Protein AF-A0ABC9SPV3-F1 (afdb_monomer_lite)

Organism: NCBI:txid718222

Sequence (141 aa):
MIPCVLIDSTALRSSLYDSQAKWGKSTRYGWYKGYKAHVCSTPEGVVLSYSFTTANVHDSKMAPVLLRDIQDRNVLFSVVDAAYDSQHIYEIARVSNIFAVNPINPRNGEQIKGTHRRVLSHFIQTLFGKQLMKERGKIEQ

Secondary structure (DSSP, 8-state):
---EEEEEEEEEE--TT-SS-EEEEETTTEEEEEEEEEEEE-TT--EEEEEEEETTS-HHHHHHHHHHHTTTS---EEEE-GGG--HHHHHHHHHTT-EEE-PPPGGG-S---SHHHHHHHHHTTSHHHHHHHHHGGGT--

Structure (mmCIF, N/CA/C/O backbone):
data_AF-A0ABC9SPV3-F1
#
_entry.id   AF-A0ABC9SPV3-F1
#
loop_
_atom_site.group_PDB
_atom_site.id
_atom_site.type_symbol
_atom_site.label_atom_id
_atom_site.label_alt_id
_atom_site.label_comp_id
_atom_site.label_asym_id
_atom_site.label_entity_id
_atom_site.label_seq_id
_atom_site.pdbx_PDB_ins_code
_atom_site.Cartn_x
_atom_site.Cartn_y
_atom_site.Cartn_z
_atom_site.occupancy
_atom_site.B_iso_or_equiv
_atom_site.auth_seq_id
_atom_site.auth_comp_id
_atom_site.auth_asym_id
_atom_site.auth_atom_id
_atom_site.pdbx_PDB_model_num
ATOM 1 N N . MET A 1 1 ? -7.176 -8.638 17.548 1.00 68.31 1 MET A N 1
ATOM 2 C CA . MET A 1 1 ? -6.367 -8.212 16.388 1.00 68.31 1 MET A CA 1
ATOM 3 C C . MET A 1 1 ? -7.180 -7.173 15.638 1.00 68.31 1 MET A C 1
ATOM 5 O O . MET A 1 1 ? -8.375 -7.393 15.472 1.00 68.31 1 MET A O 1
ATOM 9 N N . ILE A 1 2 ? -6.607 -6.017 15.303 1.00 78.56 2 ILE A N 1
ATOM 10 C CA . ILE A 1 2 ? -7.343 -4.998 14.541 1.00 78.56 2 ILE A CA 1
ATOM 11 C C . ILE A 1 2 ? -7.381 -5.482 13.083 1.00 78.56 2 ILE A C 1
ATOM 13 O O . ILE A 1 2 ? -6.307 -5.773 12.559 1.00 78.56 2 ILE A O 1
ATOM 17 N N . PRO A 1 3 ? -8.556 -5.605 12.434 1.00 90.62 3 PRO A N 1
ATOM 18 C CA . PRO A 1 3 ? -8.672 -6.088 11.055 1.00 90.62 3 PRO A CA 1
ATOM 19 C C . PRO A 1 3 ? -8.161 -5.021 10.084 1.00 90.62 3 PRO A C 1
ATOM 21 O O . PRO A 1 3 ? -8.924 -4.272 9.470 1.00 90.62 3 PRO A O 1
ATOM 24 N N . CYS A 1 4 ? -6.842 -4.903 10.009 1.00 94.75 4 CYS A N 1
ATOM 25 C CA . CYS A 1 4 ? -6.149 -3.922 9.203 1.00 94.75 4 CYS A CA 1
ATOM 26 C C . CYS A 1 4 ? -5.095 -4.580 8.325 1.00 94.75 4 CYS A C 1
ATOM 28 O O . CYS A 1 4 ? -4.591 -5.662 8.623 1.00 94.75 4 CYS A O 1
ATOM 30 N N . VAL A 1 5 ? -4.775 -3.892 7.240 1.00 95.94 5 VAL A N 1
ATOM 31 C CA . VAL A 1 5 ? -3.679 -4.237 6.347 1.00 95.94 5 VAL A CA 1
ATOM 32 C C . VAL A 1 5 ? -2.705 -3.084 6.259 1.00 95.94 5 VAL A C 1
ATOM 34 O O . VAL A 1 5 ? -3.072 -1.923 6.432 1.00 95.94 5 VAL A O 1
ATOM 37 N N . LEU A 1 6 ? -1.467 -3.422 5.955 1.00 95.19 6 LEU A N 1
ATOM 38 C CA . LEU A 1 6 ? -0.364 -2.516 5.735 1.00 95.19 6 LEU A CA 1
ATOM 39 C C . LEU A 1 6 ? 0.047 -2.655 4.267 1.00 95.19 6 LEU A C 1
ATOM 41 O O . LEU A 1 6 ? 0.162 -3.776 3.769 1.00 95.19 6 LEU A O 1
ATOM 45 N N . ILE A 1 7 ? 0.217 -1.532 3.568 1.00 94.50 7 ILE A N 1
ATOM 46 C CA . ILE A 1 7 ? 0.645 -1.524 2.163 1.00 94.50 7 ILE A CA 1
ATOM 47 C C . ILE A 1 7 ? 1.956 -0.768 2.053 1.00 94.50 7 ILE A C 1
ATOM 49 O O . ILE A 1 7 ? 2.036 0.399 2.443 1.00 94.50 7 ILE A O 1
ATOM 53 N N . ASP A 1 8 ? 2.956 -1.430 1.486 1.00 92.88 8 ASP A N 1
ATOM 54 C CA . ASP A 1 8 ? 4.243 -0.820 1.185 1.00 92.88 8 ASP A CA 1
ATOM 55 C C . ASP A 1 8 ? 4.865 -1.433 -0.074 1.00 92.88 8 ASP A C 1
ATOM 57 O O . ASP A 1 8 ? 4.420 -2.473 -0.573 1.00 92.88 8 ASP A O 1
ATOM 61 N N . SER A 1 9 ? 5.894 -0.780 -0.610 1.00 92.88 9 SER A N 1
ATOM 62 C CA . SER A 1 9 ? 6.681 -1.303 -1.717 1.00 92.88 9 SER A CA 1
ATOM 63 C C . SER A 1 9 ? 8.156 -1.421 -1.354 1.00 92.88 9 SER A C 1
ATOM 65 O O . SER A 1 9 ? 8.734 -0.579 -0.671 1.00 92.88 9 SER A O 1
ATOM 67 N N . THR A 1 10 ? 8.805 -2.466 -1.863 1.00 92.56 10 THR A N 1
ATOM 68 C CA . THR A 1 10 ? 10.251 -2.642 -1.719 1.00 92.56 10 THR A CA 1
ATOM 69 C C . THR A 1 10 ? 10.946 -2.619 -3.071 1.00 92.56 10 THR A C 1
ATOM 71 O O . THR A 1 10 ? 10.499 -3.229 -4.048 1.00 92.56 10 THR A O 1
ATOM 74 N N . ALA A 1 11 ? 12.052 -1.879 -3.135 1.00 95.62 11 ALA A N 1
ATOM 75 C CA . ALA A 1 11 ? 12.870 -1.746 -4.329 1.00 95.62 11 ALA A CA 1
ATOM 76 C C . ALA A 1 11 ? 13.764 -2.976 -4.517 1.00 95.62 11 ALA A C 1
ATOM 78 O O . ALA A 1 11 ? 14.570 -3.314 -3.650 1.00 95.62 11 ALA A O 1
ATOM 79 N N . LEU A 1 12 ? 13.689 -3.581 -5.698 1.00 95.75 12 LEU A N 1
ATOM 80 C CA . LEU A 1 12 ? 14.462 -4.756 -6.081 1.00 95.75 12 LEU A CA 1
ATOM 81 C C . LEU A 1 12 ? 15.411 -4.362 -7.213 1.00 95.75 12 LEU A C 1
ATOM 83 O O . LEU A 1 12 ? 14.992 -4.142 -8.352 1.00 95.75 12 LEU A O 1
ATOM 87 N N . ARG A 1 13 ? 16.700 -4.206 -6.890 1.00 95.88 13 ARG A N 1
ATOM 88 C CA . ARG A 1 13 ? 17.725 -3.855 -7.883 1.00 95.88 13 ARG A CA 1
ATOM 89 C C . ARG A 1 13 ? 17.939 -5.020 -8.841 1.00 95.88 13 ARG A C 1
ATOM 91 O O . ARG A 1 13 ? 18.075 -6.155 -8.402 1.00 95.88 13 ARG A O 1
ATOM 98 N N . SER A 1 14 ? 18.001 -4.709 -10.131 1.00 95.75 14 SER A N 1
ATOM 99 C CA . SER A 1 14 ? 18.361 -5.673 -11.169 1.00 95.75 14 SER A CA 1
ATOM 100 C C . SER A 1 14 ? 19.726 -5.332 -11.768 1.00 95.75 14 SER A C 1
ATOM 102 O O . SER A 1 14 ? 20.307 -4.276 -11.501 1.00 95.75 14 SER A O 1
ATOM 104 N N . SER A 1 15 ? 20.236 -6.247 -12.585 1.00 92.62 15 SER A N 1
ATOM 105 C CA . SER A 1 15 ? 21.436 -6.045 -13.388 1.00 92.62 15 SER A CA 1
ATOM 106 C C . SER A 1 15 ? 21.251 -4.898 -14.385 1.00 92.62 15 SER A C 1
ATOM 108 O O . SER A 1 15 ? 20.162 -4.674 -14.920 1.00 92.62 15 SER A O 1
ATOM 110 N N . LEU A 1 16 ? 22.342 -4.202 -14.715 1.00 88.31 16 LEU A N 1
ATOM 111 C CA . LEU A 1 16 ? 22.334 -3.199 -15.783 1.00 88.31 16 LEU A CA 1
ATOM 112 C C . LEU A 1 16 ? 21.989 -3.810 -17.152 1.00 88.31 16 LEU A C 1
ATOM 114 O O . LEU A 1 16 ? 21.438 -3.104 -17.997 1.00 88.31 16 LEU A O 1
ATOM 118 N N . TYR A 1 17 ? 22.225 -5.111 -17.336 1.00 93.81 17 TYR A N 1
ATOM 119 C CA . TYR A 1 17 ? 21.960 -5.849 -18.575 1.00 93.81 17 TYR A CA 1
ATOM 120 C C . TYR A 1 17 ? 20.537 -6.409 -18.683 1.00 93.81 17 TYR A C 1
ATOM 122 O O . TYR A 1 17 ? 20.155 -6.896 -19.742 1.00 93.81 17 TYR A O 1
ATOM 130 N N . ASP A 1 18 ? 19.730 -6.320 -17.624 1.00 97.25 18 ASP A N 1
ATOM 131 C CA . ASP A 1 18 ? 18.320 -6.701 -17.691 1.00 97.25 18 ASP A CA 1
ATOM 132 C C . ASP A 1 18 ? 17.564 -5.695 -18.577 1.00 97.25 18 ASP A C 1
ATOM 134 O O . ASP A 1 18 ? 17.452 -4.507 -18.253 1.00 97.25 18 ASP A O 1
ATOM 138 N N . SER A 1 19 ? 17.088 -6.150 -19.735 1.00 96.50 19 SER A N 1
ATOM 139 C CA . SER A 1 19 ? 16.392 -5.316 -20.720 1.00 96.50 19 SER A CA 1
ATOM 140 C C . SER A 1 19 ? 14.949 -4.985 -20.318 1.00 96.50 19 SER A C 1
ATOM 142 O O . SER A 1 19 ? 14.394 -3.983 -20.787 1.00 96.50 19 SER A O 1
ATOM 144 N N . GLN A 1 20 ? 14.350 -5.781 -19.430 1.00 97.31 20 GLN A N 1
ATOM 145 C CA . GLN A 1 20 ? 12.988 -5.590 -18.936 1.00 97.31 20 GLN A CA 1
ATOM 146 C C . GLN A 1 20 ? 12.951 -4.586 -17.775 1.00 97.31 20 GLN A C 1
ATOM 148 O O . GLN A 1 20 ? 12.013 -3.788 -17.677 1.00 97.31 20 GLN A O 1
ATOM 153 N N . ALA A 1 21 ? 14.005 -4.542 -16.955 1.00 97.56 21 ALA A N 1
ATOM 154 C CA . ALA A 1 21 ? 14.124 -3.601 -15.848 1.00 97.56 21 ALA A CA 1
ATOM 155 C C . ALA A 1 21 ? 14.161 -2.136 -16.318 1.00 97.56 21 ALA A C 1
ATOM 157 O O . ALA A 1 21 ? 14.811 -1.772 -17.304 1.00 97.56 21 ALA A O 1
ATOM 158 N N . LYS A 1 22 ? 13.505 -1.255 -15.556 1.00 98.12 22 LYS A N 1
ATOM 159 C CA . LYS A 1 22 ? 13.473 0.194 -15.820 1.00 98.12 22 LYS A CA 1
ATOM 160 C C . LYS A 1 22 ? 14.131 0.965 -14.687 1.00 98.12 22 LYS A C 1
ATOM 162 O O . LYS A 1 22 ? 14.266 0.454 -13.580 1.00 98.12 22 LYS A O 1
ATOM 167 N N . TRP A 1 23 ? 14.539 2.196 -14.974 1.00 97.44 23 TRP A N 1
ATOM 168 C CA . TRP A 1 23 ? 15.035 3.121 -13.961 1.00 97.44 23 TRP A CA 1
ATOM 169 C C . TRP A 1 23 ? 13.880 3.695 -13.145 1.00 97.44 23 TRP A C 1
ATOM 171 O O . TRP A 1 23 ? 12.894 4.166 -13.703 1.00 97.44 23 TRP A O 1
ATOM 181 N N . GLY A 1 24 ? 14.017 3.678 -11.827 1.00 96.06 24 GLY A N 1
ATOM 182 C CA . GLY A 1 24 ? 13.094 4.297 -10.888 1.00 96.06 24 GLY A CA 1
ATOM 183 C C . GLY A 1 24 ? 13.838 4.918 -9.718 1.00 96.06 24 GLY A C 1
ATOM 184 O O . GLY A 1 24 ? 15.063 4.838 -9.633 1.00 96.06 24 GLY A O 1
ATOM 185 N N . LYS A 1 25 ? 13.090 5.543 -8.809 1.00 92.81 25 LYS A N 1
ATOM 186 C CA . LYS A 1 25 ? 13.637 6.180 -7.610 1.00 92.81 25 LYS A CA 1
ATOM 187 C C . LYS A 1 25 ? 13.112 5.479 -6.361 1.00 92.81 25 LYS A C 1
ATOM 189 O O . LYS A 1 25 ? 11.917 5.206 -6.271 1.00 92.81 25 LYS A O 1
ATOM 194 N N . SER A 1 26 ? 13.996 5.192 -5.413 1.00 90.81 26 SER A N 1
ATOM 195 C CA . SER A 1 26 ? 13.642 4.746 -4.064 1.00 90.81 26 SER A CA 1
ATOM 196 C C . SER A 1 26 ? 14.378 5.576 -3.022 1.00 90.81 26 SER A C 1
ATOM 198 O O . SER A 1 26 ? 15.432 6.153 -3.295 1.00 90.81 26 SER A O 1
ATOM 200 N N . THR A 1 27 ? 13.834 5.621 -1.809 1.00 86.69 27 THR A N 1
ATOM 201 C CA . THR A 1 27 ? 14.479 6.298 -0.678 1.00 86.69 27 THR A CA 1
ATOM 202 C C . THR A 1 27 ? 15.801 5.622 -0.308 1.00 86.69 27 THR A C 1
ATOM 204 O O . THR A 1 27 ? 16.776 6.304 -0.017 1.00 86.69 27 THR A O 1
ATOM 207 N N . ARG A 1 28 ? 15.862 4.284 -0.390 1.00 86.94 28 ARG A N 1
ATOM 208 C CA . ARG A 1 28 ? 17.040 3.494 -0.002 1.00 86.94 28 ARG A CA 1
ATOM 209 C C . ARG A 1 28 ? 18.192 3.561 -1.007 1.00 86.94 28 ARG A C 1
ATOM 211 O O . ARG A 1 28 ? 19.348 3.547 -0.600 1.00 86.94 28 ARG A O 1
ATOM 218 N N . TYR A 1 29 ? 17.898 3.568 -2.307 1.00 89.00 29 TYR A N 1
ATOM 219 C CA . TYR A 1 29 ? 18.919 3.427 -3.356 1.00 89.00 29 TYR A CA 1
ATOM 220 C C . TYR A 1 29 ? 19.082 4.667 -4.235 1.00 89.00 29 TYR A C 1
ATOM 222 O O . TYR A 1 29 ? 19.939 4.667 -5.114 1.00 89.00 29 TYR A O 1
ATOM 230 N N . GLY A 1 30 ? 18.272 5.710 -4.042 1.00 93.88 30 GLY A N 1
ATOM 231 C CA . GLY A 1 30 ? 18.201 6.804 -5.003 1.00 93.88 30 GLY A CA 1
ATOM 232 C C . GLY A 1 30 ? 17.679 6.295 -6.347 1.00 93.88 30 GLY A C 1
ATOM 233 O O . GLY A 1 30 ? 16.698 5.550 -6.394 1.00 93.88 30 GLY A O 1
ATOM 234 N N . TRP A 1 31 ? 18.314 6.703 -7.444 1.00 95.56 31 TRP A N 1
ATOM 235 C CA . TRP A 1 31 ? 18.006 6.161 -8.767 1.00 95.56 31 TRP A CA 1
ATOM 236 C C . TRP A 1 31 ? 18.578 4.752 -8.921 1.00 95.56 31 TRP A C 1
ATOM 238 O O . TRP A 1 31 ? 19.766 4.530 -8.708 1.00 95.56 31 TRP A O 1
ATOM 248 N N . TYR A 1 32 ? 17.741 3.801 -9.324 1.00 96.19 32 TYR A N 1
ATOM 249 C CA . TYR A 1 32 ? 18.144 2.413 -9.531 1.00 96.19 32 TYR A CA 1
ATOM 250 C C . TYR A 1 32 ? 17.430 1.812 -10.739 1.00 96.19 32 TYR A C 1
ATOM 252 O O . TYR A 1 32 ? 16.287 2.166 -11.033 1.00 96.19 32 TYR A O 1
ATOM 260 N N . LYS A 1 33 ? 18.096 0.885 -11.429 1.00 97.38 33 LYS A N 1
ATOM 261 C CA . LYS A 1 33 ? 17.473 0.046 -12.453 1.00 97.38 33 LYS A CA 1
ATOM 262 C C . LYS A 1 33 ? 16.951 -1.226 -11.793 1.00 97.38 33 LYS A C 1
ATOM 264 O O . LYS A 1 33 ? 17.694 -1.907 -11.085 1.00 97.38 33 LYS A O 1
ATOM 269 N N . GLY A 1 34 ? 15.677 -1.541 -11.989 1.00 97.81 34 GLY A N 1
ATOM 270 C CA . GLY A 1 34 ? 15.0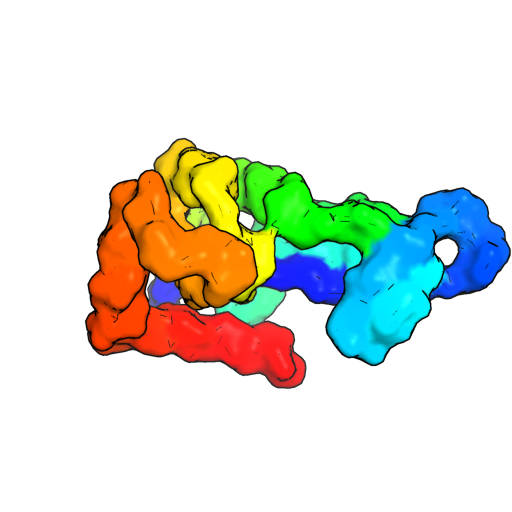94 -2.739 -11.401 1.00 97.81 34 GLY A CA 1
ATOM 271 C C . GLY A 1 34 ? 13.576 -2.750 -11.394 1.00 97.81 34 GLY A C 1
ATOM 272 O O . GLY A 1 34 ? 12.923 -2.283 -12.335 1.00 97.81 34 GLY A O 1
ATOM 273 N N . TYR A 1 35 ? 13.045 -3.277 -10.296 1.00 97.81 35 TYR A N 1
ATOM 274 C CA . TYR A 1 35 ? 11.636 -3.558 -10.068 1.00 97.81 35 TYR A CA 1
ATOM 275 C C . TYR A 1 35 ? 11.194 -3.102 -8.678 1.00 97.81 35 TYR A C 1
ATOM 277 O O . TYR A 1 35 ? 12.009 -2.712 -7.839 1.00 97.81 35 TYR A O 1
ATOM 285 N N . LYS A 1 36 ? 9.891 -3.188 -8.439 1.00 96.75 36 LYS A N 1
ATOM 286 C CA . LYS A 1 36 ? 9.258 -3.029 -7.136 1.00 96.75 36 LYS A CA 1
ATOM 287 C C . LYS A 1 36 ? 8.318 -4.195 -6.885 1.00 96.75 36 LYS A C 1
ATOM 289 O O . LYS A 1 36 ? 7.544 -4.554 -7.773 1.00 96.75 36 LYS A O 1
ATOM 294 N N . ALA A 1 37 ? 8.367 -4.731 -5.673 1.00 96.38 37 ALA A N 1
ATOM 295 C CA . ALA A 1 37 ? 7.306 -5.573 -5.143 1.00 96.38 37 ALA A CA 1
ATOM 296 C C . ALA A 1 37 ? 6.429 -4.709 -4.234 1.00 96.38 37 ALA A C 1
ATOM 298 O O . ALA A 1 37 ? 6.919 -4.167 -3.247 1.00 96.38 37 ALA A O 1
ATOM 299 N N . HIS A 1 38 ? 5.160 -4.556 -4.599 1.00 95.94 38 HIS A N 1
ATOM 300 C CA . HIS A 1 38 ? 4.135 -3.869 -3.815 1.00 95.94 38 HIS A CA 1
ATOM 301 C C . HIS A 1 38 ? 3.368 -4.932 -3.050 1.00 95.94 38 HIS A C 1
ATOM 303 O O . HIS A 1 38 ? 2.873 -5.875 -3.665 1.00 95.94 38 HIS A O 1
ATOM 309 N N . VAL A 1 39 ? 3.292 -4.813 -1.733 1.00 96.00 39 VAL A N 1
ATOM 310 C CA . VAL A 1 39 ? 2.752 -5.856 -0.862 1.00 96.00 39 VAL A CA 1
ATOM 311 C C . VAL A 1 39 ? 1.680 -5.255 0.027 1.00 96.00 39 VAL A C 1
ATOM 313 O O . VAL A 1 39 ? 1.870 -4.191 0.607 1.00 96.00 39 VAL A O 1
ATOM 316 N N . CYS A 1 40 ? 0.558 -5.959 0.132 1.00 95.81 40 CYS A N 1
ATOM 317 C CA . CYS A 1 40 ? -0.493 -5.718 1.103 1.00 95.81 40 CYS A CA 1
ATOM 318 C C . CYS A 1 40 ? -0.519 -6.894 2.081 1.00 95.81 40 CYS A C 1
ATOM 320 O O . CYS A 1 40 ? -0.863 -8.015 1.692 1.00 95.81 40 CYS A O 1
ATOM 322 N N . SER A 1 41 ? -0.167 -6.656 3.341 1.00 95.31 41 SER A N 1
ATOM 323 C CA . SER A 1 41 ? -0.086 -7.700 4.365 1.00 95.31 41 SER A CA 1
ATOM 324 C C . SER A 1 41 ? -0.835 -7.331 5.637 1.00 95.31 41 SER A C 1
ATOM 326 O O . SER A 1 41 ? -1.107 -6.162 5.896 1.00 95.31 41 SER A O 1
ATOM 328 N N . THR A 1 42 ? -1.147 -8.318 6.470 1.00 93.75 42 THR A N 1
ATOM 329 C CA . THR A 1 42 ? -1.540 -8.055 7.860 1.00 93.75 42 THR A CA 1
ATOM 330 C C . THR A 1 42 ? -0.326 -7.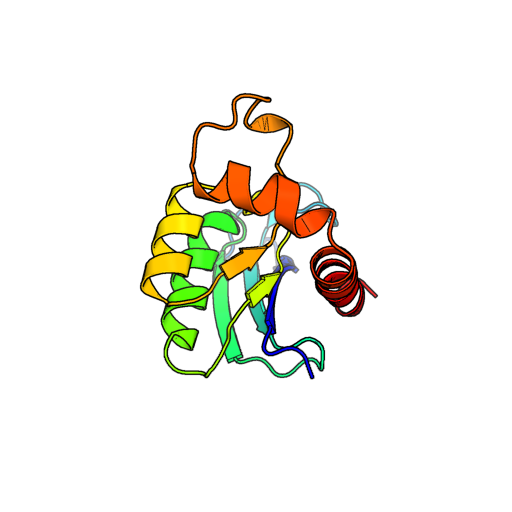573 8.674 1.00 93.75 42 THR A C 1
ATOM 332 O O . THR A 1 42 ? 0.818 -7.764 8.236 1.00 93.75 42 THR A O 1
ATOM 335 N N . PRO A 1 43 ? -0.526 -6.973 9.863 1.00 91.56 43 PRO A N 1
ATOM 336 C CA . PRO A 1 43 ? 0.572 -6.605 10.762 1.00 91.56 43 PRO A CA 1
ATOM 337 C C . PRO A 1 43 ? 1.449 -7.779 11.219 1.00 91.56 43 PRO A C 1
ATOM 339 O O . PRO A 1 43 ? 2.589 -7.573 11.621 1.00 91.56 43 PRO A O 1
ATOM 342 N N . GLU A 1 44 ? 0.931 -9.005 11.154 1.00 90.19 44 GLU A N 1
ATOM 343 C CA . GLU A 1 44 ? 1.641 -10.249 11.471 1.00 90.19 44 GLU A CA 1
ATOM 344 C C . GLU A 1 44 ? 2.468 -10.783 10.288 1.00 90.19 44 GLU A C 1
ATOM 346 O O . GLU A 1 44 ? 3.124 -11.815 10.412 1.00 90.19 44 GLU A O 1
ATOM 351 N N . GLY A 1 45 ? 2.436 -10.104 9.137 1.00 90.00 45 GLY A N 1
ATOM 352 C CA . GLY A 1 45 ? 3.211 -10.469 7.950 1.00 90.00 45 GLY A CA 1
ATOM 353 C C . GLY A 1 45 ? 2.509 -11.433 6.992 1.00 90.00 45 GLY A C 1
ATOM 354 O O . GLY A 1 45 ? 3.135 -11.911 6.047 1.00 90.00 45 GLY A O 1
ATOM 355 N N . VAL A 1 46 ? 1.213 -11.716 7.176 1.00 92.81 46 VAL A N 1
ATOM 356 C CA . VAL A 1 46 ? 0.453 -12.531 6.215 1.00 92.81 46 VAL A CA 1
ATOM 357 C C . VAL A 1 46 ? 0.168 -11.700 4.968 1.00 92.81 46 VAL A C 1
ATOM 359 O O . VAL A 1 46 ? -0.562 -10.714 5.033 1.00 92.81 46 VAL A O 1
ATOM 362 N N . VAL A 1 47 ? 0.726 -12.093 3.823 1.00 95.19 47 VAL A N 1
ATOM 363 C CA . VAL A 1 47 ? 0.495 -11.417 2.538 1.00 95.19 47 VAL A CA 1
ATOM 364 C C . VAL A 1 47 ? -0.902 -11.751 2.016 1.00 95.19 47 VAL A C 1
ATOM 366 O O . VAL A 1 47 ? -1.225 -12.919 1.808 1.00 95.19 47 VAL A O 1
ATOM 369 N N . LEU A 1 48 ? -1.723 -10.725 1.781 1.00 95.69 48 LEU A N 1
ATOM 370 C CA . LEU A 1 48 ? -3.090 -10.867 1.265 1.00 95.69 48 LEU A CA 1
ATOM 371 C C . LEU A 1 48 ? -3.205 -10.523 -0.223 1.00 95.69 48 LEU A C 1
ATOM 373 O O . LEU A 1 48 ? -4.031 -11.102 -0.922 1.00 95.69 48 LEU A O 1
ATOM 377 N N . SER A 1 49 ? -2.380 -9.594 -0.705 1.00 96.81 49 SER A N 1
ATOM 378 C CA . SER A 1 49 ? -2.235 -9.268 -2.126 1.00 96.81 49 SER A CA 1
ATOM 379 C C . SER A 1 49 ? -0.828 -8.727 -2.380 1.00 96.81 49 SER A C 1
ATOM 381 O O . SER A 1 49 ? -0.183 -8.175 -1.483 1.00 96.81 49 SER A O 1
ATOM 383 N N . TYR A 1 50 ? -0.332 -8.908 -3.599 1.00 97.12 50 TYR A N 1
ATOM 384 C CA . TYR A 1 50 ? 0.930 -8.340 -4.042 1.00 97.12 50 TYR A CA 1
ATOM 385 C C . TYR A 1 50 ? 0.888 -8.036 -5.539 1.00 97.12 50 TYR A C 1
ATOM 387 O O . TYR A 1 50 ? 0.133 -8.637 -6.300 1.00 97.12 50 TYR A O 1
ATOM 395 N N . SER A 1 51 ? 1.743 -7.117 -5.973 1.00 97.38 51 SER A N 1
ATOM 396 C CA . SER A 1 51 ? 1.953 -6.804 -7.382 1.00 97.38 51 SER A CA 1
ATOM 397 C C . SER A 1 51 ? 3.429 -6.552 -7.647 1.00 97.38 51 SER A C 1
ATOM 399 O O . SER A 1 51 ? 4.145 -6.001 -6.808 1.00 97.38 51 SER A O 1
ATOM 401 N N . PHE A 1 52 ? 3.894 -6.951 -8.826 1.00 96.81 52 PHE A N 1
ATOM 402 C CA . PHE A 1 52 ? 5.276 -6.787 -9.249 1.00 96.81 52 PHE A CA 1
ATOM 403 C C . PHE A 1 52 ? 5.339 -5.890 -10.479 1.00 96.81 52 PHE A C 1
ATOM 405 O O . PHE A 1 52 ? 4.673 -6.138 -11.484 1.00 96.81 52 PHE A O 1
ATOM 412 N N . THR A 1 53 ? 6.148 -4.837 -10.411 1.00 97.88 53 THR A N 1
ATOM 413 C CA . THR A 1 53 ? 6.259 -3.853 -11.491 1.00 97.88 53 THR A CA 1
ATOM 414 C C . THR A 1 53 ? 7.703 -3.458 -11.734 1.00 97.88 53 THR A C 1
ATOM 416 O O . THR A 1 53 ? 8.555 -3.584 -10.860 1.00 97.88 53 THR A O 1
ATOM 419 N N . THR A 1 54 ? 7.993 -2.864 -12.887 1.00 98.06 54 THR A N 1
ATOM 420 C CA . THR A 1 54 ? 9.270 -2.176 -13.105 1.00 98.06 54 THR A CA 1
ATOM 421 C C . THR A 1 54 ? 9.414 -0.959 -12.175 1.00 98.06 54 THR A C 1
ATOM 423 O O . THR A 1 54 ? 8.423 -0.385 -11.715 1.00 98.06 54 THR A O 1
ATOM 426 N N . ALA A 1 55 ? 10.652 -0.545 -11.880 1.00 97.31 55 ALA A N 1
ATOM 427 C CA . ALA A 1 55 ? 10.940 0.447 -10.835 1.00 97.31 55 ALA A CA 1
ATOM 428 C C . ALA A 1 55 ? 10.342 1.846 -11.068 1.00 97.31 55 ALA A C 1
ATOM 430 O O . ALA A 1 55 ? 10.190 2.621 -10.122 1.00 97.31 55 ALA A O 1
ATOM 431 N N . ASN A 1 56 ? 10.012 2.187 -12.314 1.00 96.50 56 ASN A N 1
ATOM 432 C CA . ASN A 1 56 ? 9.422 3.473 -12.691 1.00 96.50 56 ASN A CA 1
ATOM 433 C C . ASN A 1 56 ? 7.939 3.611 -12.304 1.00 96.50 56 ASN A C 1
ATOM 435 O O . ASN A 1 56 ? 7.379 4.700 -12.431 1.00 96.50 56 ASN A O 1
ATOM 439 N N . VAL A 1 57 ? 7.282 2.537 -11.859 1.00 95.50 57 VAL A N 1
ATOM 440 C CA . VAL A 1 57 ? 5.892 2.603 -11.397 1.00 95.50 57 VAL A CA 1
ATOM 441 C C . VAL A 1 57 ? 5.849 3.176 -9.980 1.00 95.50 57 VAL A C 1
ATOM 443 O O . VAL A 1 57 ? 6.577 2.744 -9.086 1.00 95.50 57 VAL A O 1
ATOM 446 N N . HIS A 1 58 ? 5.016 4.197 -9.782 1.00 89.94 58 HIS A N 1
ATOM 447 C CA . HIS A 1 58 ? 4.804 4.817 -8.476 1.00 89.94 58 HIS A CA 1
ATOM 448 C C . HIS A 1 58 ? 3.806 4.002 -7.650 1.00 89.94 58 HIS A C 1
ATOM 450 O O . HIS A 1 58 ? 2.819 3.507 -8.192 1.00 89.94 58 HIS A O 1
ATOM 456 N N . ASP A 1 59 ? 4.034 3.917 -6.346 1.00 90.31 59 ASP A N 1
ATOM 457 C CA . ASP A 1 59 ? 3.333 2.990 -5.454 1.00 90.31 59 ASP A CA 1
ATOM 458 C C . ASP A 1 59 ? 1.837 3.323 -5.352 1.00 90.31 59 ASP A C 1
ATOM 460 O O . ASP A 1 59 ? 0.978 2.442 -5.392 1.00 90.31 59 ASP A O 1
ATOM 464 N N . SER A 1 60 ? 1.501 4.617 -5.406 1.00 89.19 60 SER A N 1
ATOM 465 C CA . SER A 1 60 ? 0.114 5.095 -5.489 1.00 89.19 60 SER A CA 1
ATOM 466 C C . SER A 1 60 ? -0.680 4.544 -6.682 1.00 89.19 60 SER A C 1
ATOM 468 O O . SER A 1 60 ? -1.907 4.512 -6.623 1.00 89.19 60 SER A O 1
ATOM 470 N N . LYS A 1 61 ? -0.020 4.093 -7.761 1.00 93.12 61 LYS A N 1
ATOM 471 C CA . LYS A 1 61 ? -0.704 3.435 -8.887 1.00 93.12 61 LYS A CA 1
ATOM 472 C C . LYS A 1 61 ? -1.122 2.007 -8.552 1.00 93.12 61 LYS A C 1
ATOM 474 O O . LYS A 1 61 ? -2.096 1.528 -9.124 1.00 93.12 61 LYS A O 1
ATOM 479 N N . MET A 1 62 ? -0.391 1.332 -7.664 1.00 95.25 62 MET A N 1
ATOM 480 C CA . MET A 1 62 ? -0.627 -0.070 -7.319 1.00 95.25 62 MET A CA 1
ATOM 481 C C . MET A 1 62 ? -1.543 -0.244 -6.108 1.00 95.25 62 MET A C 1
ATOM 483 O O . MET A 1 62 ? -2.267 -1.232 -6.068 1.00 95.25 62 MET A O 1
ATOM 487 N N . ALA A 1 63 ? -1.622 0.721 -5.184 1.00 93.69 63 ALA A N 1
ATOM 488 C CA . ALA A 1 63 ? -2.582 0.659 -4.072 1.00 93.69 63 ALA A CA 1
ATOM 489 C C . ALA A 1 63 ? -4.040 0.370 -4.508 1.00 93.69 63 ALA A C 1
ATOM 491 O O . ALA A 1 63 ? -4.652 -0.523 -3.927 1.00 93.69 63 ALA A O 1
ATOM 492 N N . PRO A 1 64 ? -4.593 1.012 -5.560 1.00 95.44 64 PRO A N 1
ATOM 493 C CA . PRO A 1 64 ? -5.878 0.640 -6.160 1.00 95.44 64 PRO A CA 1
ATOM 494 C C . PRO A 1 64 ? -6.052 -0.835 -6.535 1.00 95.44 64 PRO A C 1
ATOM 496 O O . PRO A 1 64 ? -7.159 -1.365 -6.483 1.00 95.44 64 PRO A O 1
ATOM 499 N N . VAL A 1 65 ? -4.986 -1.474 -7.017 1.00 96.19 65 VAL A N 1
ATOM 500 C CA . VAL A 1 65 ? -5.003 -2.887 -7.415 1.00 96.19 65 VAL A CA 1
ATOM 501 C C . VAL A 1 65 ? -5.074 -3.741 -6.154 1.00 96.19 65 VAL A C 1
ATOM 503 O O . VAL A 1 65 ? -6.021 -4.500 -5.985 1.00 96.19 65 VAL A O 1
ATOM 506 N N . LEU A 1 66 ? -4.156 -3.496 -5.217 1.00 96.88 66 LEU A N 1
ATOM 507 C CA . LEU A 1 66 ? -4.049 -4.252 -3.971 1.00 96.88 66 LEU A CA 1
ATOM 508 C C . LEU A 1 66 ? -5.326 -4.172 -3.119 1.00 96.88 66 LEU A C 1
ATOM 510 O O . LEU A 1 66 ? -5.762 -5.181 -2.579 1.00 96.88 66 LEU A O 1
ATOM 514 N N . LEU A 1 67 ? -5.949 -2.991 -3.024 1.00 96.31 67 LEU A N 1
ATOM 515 C CA . LEU A 1 67 ? -7.190 -2.786 -2.264 1.00 96.31 67 LEU A CA 1
ATOM 516 C C . LEU A 1 67 ? -8.396 -3.525 -2.861 1.00 96.31 67 LEU A C 1
ATOM 518 O O . LEU A 1 67 ? -9.293 -3.928 -2.122 1.00 96.31 67 LEU A O 1
ATOM 522 N N . ARG A 1 68 ? -8.442 -3.692 -4.186 1.00 95.81 68 ARG A N 1
ATOM 523 C CA . ARG A 1 68 ? -9.526 -4.433 -4.848 1.00 95.81 68 ARG A CA 1
ATOM 524 C C . ARG A 1 68 ? -9.386 -5.933 -4.640 1.00 95.81 68 ARG A C 1
ATOM 526 O O . ARG A 1 68 ? -10.382 -6.589 -4.361 1.00 95.81 68 ARG A O 1
ATOM 533 N N . ASP A 1 69 ? -8.163 -6.453 -4.670 1.00 96.06 69 ASP A N 1
ATOM 534 C CA . ASP A 1 69 ? -7.899 -7.879 -4.439 1.00 96.06 69 ASP A CA 1
ATOM 535 C C . ASP A 1 69 ? -8.329 -8.358 -3.039 1.00 96.06 69 ASP A C 1
ATOM 537 O O . ASP A 1 69 ? -8.565 -9.551 -2.828 1.00 96.06 69 ASP A O 1
ATOM 541 N N . ILE A 1 70 ? -8.429 -7.439 -2.070 1.00 95.12 70 ILE A N 1
ATOM 542 C CA . ILE A 1 70 ? -8.764 -7.746 -0.672 1.00 95.12 70 ILE A CA 1
ATOM 543 C C . ILE A 1 70 ? -10.172 -7.305 -0.244 1.00 95.12 70 ILE A C 1
ATOM 545 O O . ILE A 1 70 ? -10.498 -7.430 0.936 1.00 95.12 70 ILE A O 1
ATOM 549 N N . GLN A 1 71 ? -11.000 -6.803 -1.165 1.00 91.69 71 GLN A N 1
ATOM 550 C CA . GLN A 1 71 ? -12.311 -6.205 -0.869 1.00 91.69 71 GLN A CA 1
ATOM 551 C C . GLN A 1 71 ? -13.234 -7.116 -0.029 1.00 91.69 71 GLN A C 1
ATOM 553 O O . GLN A 1 71 ? -13.947 -6.626 0.841 1.00 91.69 71 GLN A O 1
ATOM 558 N N . ASP A 1 72 ? -13.142 -8.439 -0.193 1.00 88.88 72 ASP A N 1
ATOM 559 C CA . ASP A 1 72 ? -13.989 -9.414 0.515 1.00 88.88 72 ASP A CA 1
ATOM 560 C C . ASP A 1 72 ? -13.253 -10.185 1.629 1.00 88.88 72 ASP A C 1
ATOM 562 O O . ASP A 1 72 ? -13.695 -11.238 2.090 1.00 88.88 72 ASP A O 1
ATOM 566 N N . ARG A 1 73 ? -12.096 -9.686 2.086 1.00 89.06 73 ARG A N 1
ATOM 567 C CA . ARG A 1 73 ? -11.232 -10.369 3.072 1.00 89.06 73 ARG A CA 1
ATOM 568 C C . ARG A 1 73 ? -11.491 -9.959 4.527 1.00 89.06 73 ARG A C 1
ATOM 570 O O . ARG A 1 73 ? -10.662 -10.242 5.387 1.00 89.06 73 ARG A O 1
ATOM 577 N N . ASN A 1 74 ? -12.626 -9.315 4.814 1.00 90.50 74 ASN A N 1
ATOM 578 C CA . ASN A 1 74 ? -12.979 -8.797 6.146 1.00 90.50 74 ASN A CA 1
ATOM 579 C C . ASN A 1 74 ? -11.913 -7.840 6.726 1.00 90.50 74 ASN A C 1
ATOM 581 O O . ASN A 1 74 ? -11.555 -7.896 7.905 1.00 90.50 74 ASN A O 1
ATOM 585 N N . VAL A 1 75 ? -11.377 -6.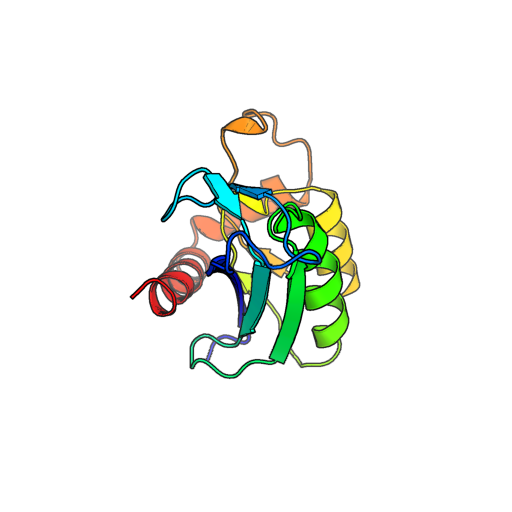971 5.868 1.00 94.56 75 VAL A N 1
ATOM 586 C CA . VAL A 1 75 ? -10.434 -5.909 6.234 1.00 94.56 75 VAL A CA 1
ATOM 587 C C . VAL A 1 75 ? -11.221 -4.621 6.444 1.00 94.56 75 VAL A C 1
ATOM 589 O O . VAL A 1 75 ? -11.991 -4.227 5.577 1.00 94.56 75 VAL A O 1
ATOM 592 N N . LEU A 1 76 ? -11.021 -3.948 7.579 1.00 95.69 76 LEU A N 1
ATOM 593 C CA . LEU A 1 76 ? -11.699 -2.682 7.884 1.00 95.69 76 LEU A CA 1
ATOM 594 C C . LEU A 1 76 ? -10.808 -1.463 7.655 1.00 95.69 76 LEU A C 1
ATOM 596 O O . LEU A 1 76 ? -11.315 -0.380 7.373 1.00 95.69 76 LEU A O 1
ATOM 600 N N . PHE A 1 77 ? -9.490 -1.618 7.785 1.00 96.25 77 PHE A N 1
ATOM 601 C CA . PHE A 1 77 ? -8.548 -0.503 7.696 1.00 96.25 77 PHE A CA 1
ATOM 602 C C . PHE A 1 77 ? -7.370 -0.827 6.785 1.00 96.25 77 PHE A C 1
ATOM 604 O O . PHE A 1 77 ? -6.807 -1.914 6.867 1.00 96.25 77 PHE A O 1
ATOM 611 N N . SER A 1 78 ? -6.928 0.140 5.985 1.00 96.00 78 SER A N 1
ATOM 612 C CA . SER A 1 78 ? -5.618 0.078 5.326 1.00 96.00 78 SER A CA 1
ATOM 613 C C . SER A 1 78 ? -4.722 1.171 5.892 1.00 96.00 78 SER A C 1
ATOM 615 O O . SER A 1 78 ? -5.050 2.349 5.751 1.00 96.00 78 SER A O 1
ATOM 617 N N . VAL A 1 79 ? -3.607 0.803 6.516 1.00 94.88 79 VAL A N 1
ATOM 618 C CA . VAL A 1 79 ? -2.645 1.743 7.099 1.00 94.88 79 VAL A CA 1
ATOM 619 C C . VAL A 1 79 ? -1.440 1.864 6.181 1.00 94.88 79 VAL A C 1
ATOM 621 O O . VAL A 1 79 ? -0.729 0.889 5.945 1.00 94.88 79 VAL A O 1
ATOM 624 N N . VAL A 1 80 ? -1.222 3.056 5.634 1.00 91.75 80 VAL A N 1
ATOM 625 C CA . VAL A 1 80 ? -0.225 3.279 4.575 1.00 91.75 80 VAL A CA 1
ATOM 626 C C . VAL A 1 80 ? 0.547 4.580 4.800 1.00 91.75 80 VAL A C 1
ATOM 628 O O . VAL A 1 80 ? 0.234 5.362 5.701 1.00 91.75 80 VAL A O 1
ATOM 631 N N . ASP A 1 81 ? 1.605 4.803 4.020 1.00 89.50 81 ASP A N 1
ATOM 632 C CA . ASP A 1 81 ? 2.423 6.016 4.117 1.00 89.50 81 ASP A CA 1
ATOM 633 C C . ASP A 1 81 ? 1.732 7.276 3.544 1.00 89.50 81 ASP A C 1
ATOM 635 O O . ASP A 1 81 ? 0.660 7.227 2.936 1.00 89.50 81 ASP A O 1
ATOM 639 N N . ALA A 1 82 ? 2.370 8.437 3.723 1.00 88.56 82 ALA A N 1
ATOM 640 C CA . ALA A 1 82 ? 1.859 9.705 3.202 1.00 88.56 82 ALA A CA 1
ATOM 641 C C . ALA A 1 82 ? 1.893 9.800 1.660 1.00 88.56 82 ALA A C 1
ATOM 643 O O . ALA A 1 82 ? 1.186 10.617 1.072 1.00 88.56 82 ALA A O 1
ATOM 644 N N . ALA A 1 83 ? 2.710 9.009 0.963 1.00 86.94 83 ALA A N 1
ATOM 645 C CA . ALA A 1 83 ? 2.765 9.003 -0.498 1.00 86.94 83 ALA A CA 1
ATOM 646 C C . ALA A 1 83 ? 1.495 8.404 -1.135 1.00 86.94 83 ALA A C 1
ATOM 648 O O . ALA A 1 83 ? 1.201 8.711 -2.294 1.00 86.94 83 ALA A O 1
ATOM 649 N N . TYR A 1 84 ? 0.709 7.629 -0.380 1.00 89.50 84 TYR A N 1
ATOM 650 C CA . TYR A 1 84 ? -0.611 7.134 -0.794 1.00 89.50 84 TYR A CA 1
ATOM 651 C C . TYR A 1 84 ? -1.766 8.113 -0.528 1.00 89.50 84 TYR A C 1
ATOM 653 O O . TYR A 1 84 ? -2.914 7.802 -0.840 1.00 89.50 84 TYR A O 1
ATOM 661 N N . ASP A 1 85 ? -1.499 9.307 0.006 1.00 90.62 85 ASP A N 1
ATOM 662 C CA . ASP A 1 85 ? -2.526 10.323 0.246 1.00 90.62 85 ASP A CA 1
ATOM 663 C C . ASP A 1 85 ? -3.083 10.893 -1.075 1.00 90.62 85 ASP A C 1
ATOM 665 O O . ASP A 1 85 ? -2.604 11.901 -1.603 1.00 90.62 85 ASP A O 1
ATOM 669 N N . SER A 1 86 ? -4.114 10.240 -1.613 1.00 89.06 86 SER A N 1
ATOM 670 C CA . SER A 1 86 ? -4.737 10.552 -2.900 1.00 89.06 86 SER A CA 1
ATOM 671 C C . SER A 1 86 ? -6.248 10.349 -2.850 1.00 89.06 86 SER A C 1
ATOM 673 O O . SER A 1 86 ? -6.732 9.320 -2.382 1.00 89.06 86 SER A O 1
ATOM 675 N N . GLN A 1 87 ? -6.993 11.295 -3.428 1.00 89.38 87 GLN A N 1
ATOM 676 C CA . GLN A 1 87 ? -8.452 11.219 -3.542 1.00 89.38 87 GLN A CA 1
ATOM 677 C C . GLN A 1 87 ? -8.917 9.937 -4.251 1.00 89.38 87 GLN A C 1
ATOM 679 O O . GLN A 1 87 ? -9.850 9.284 -3.793 1.00 89.38 87 GLN A O 1
ATOM 684 N N . HIS A 1 88 ? -8.204 9.527 -5.302 1.00 91.19 88 HIS A N 1
ATOM 685 C CA . HIS A 1 88 ? -8.508 8.302 -6.040 1.00 91.19 88 HIS A CA 1
ATOM 686 C C . HIS A 1 88 ? -8.362 7.037 -5.176 1.00 91.19 88 HIS A C 1
ATOM 688 O O . HIS A 1 88 ? -9.162 6.111 -5.280 1.00 91.19 88 HIS A O 1
ATOM 694 N N . ILE A 1 89 ? -7.358 7.003 -4.291 1.00 93.69 89 ILE A N 1
ATOM 695 C CA . ILE A 1 89 ? -7.143 5.870 -3.381 1.00 93.69 89 ILE A CA 1
ATOM 696 C C . ILE A 1 89 ? -8.261 5.820 -2.335 1.00 93.69 89 ILE A C 1
ATOM 698 O O . ILE A 1 89 ? -8.782 4.741 -2.066 1.00 93.69 89 ILE A O 1
ATOM 702 N N . TYR A 1 90 ? -8.685 6.970 -1.801 1.00 93.50 90 TYR A N 1
ATOM 703 C CA . TYR A 1 90 ? -9.812 7.037 -0.865 1.00 93.50 90 TYR A CA 1
ATOM 704 C C . TYR A 1 90 ? -11.127 6.554 -1.478 1.00 93.50 90 TYR A C 1
ATOM 706 O O . TYR A 1 90 ? -11.896 5.865 -0.813 1.00 93.50 90 TYR A O 1
ATOM 714 N N . GLU A 1 91 ? -11.385 6.890 -2.741 1.00 93.75 91 GLU A N 1
ATOM 715 C CA . GLU A 1 91 ? -12.576 6.430 -3.460 1.00 93.75 91 GLU A CA 1
ATOM 716 C C . GLU A 1 91 ? -12.585 4.913 -3.628 1.00 93.75 91 GLU A C 1
ATOM 718 O O . GLU A 1 91 ? -13.595 4.274 -3.340 1.00 93.75 91 GLU A O 1
ATOM 723 N N . ILE A 1 92 ? -11.452 4.324 -4.016 1.00 94.94 92 ILE A N 1
ATOM 724 C CA . ILE A 1 92 ? -11.343 2.869 -4.157 1.00 94.94 92 ILE A CA 1
ATOM 725 C C . ILE A 1 92 ? -11.441 2.173 -2.805 1.00 94.94 92 ILE A C 1
ATOM 727 O O . ILE A 1 92 ? -12.203 1.223 -2.686 1.00 94.94 92 ILE A O 1
ATOM 731 N N . ALA A 1 93 ? -10.751 2.667 -1.776 1.00 95.31 93 ALA A N 1
ATOM 732 C CA . ALA A 1 93 ? -10.853 2.110 -0.430 1.00 95.31 93 ALA A CA 1
ATOM 733 C C . ALA A 1 93 ? -12.310 2.124 0.063 1.00 95.31 93 ALA A C 1
ATOM 735 O O . ALA A 1 93 ? -12.807 1.114 0.551 1.00 95.31 93 ALA A O 1
ATOM 736 N N . ARG A 1 94 ? -13.035 3.230 -0.165 1.00 94.38 94 ARG A N 1
ATOM 737 C CA . ARG A 1 94 ? -14.463 3.338 0.158 1.00 94.38 94 ARG A CA 1
ATOM 738 C C . ARG A 1 94 ? -15.310 2.308 -0.595 1.00 94.38 94 ARG A C 1
ATOM 740 O O . ARG A 1 94 ? -16.174 1.702 0.029 1.00 94.38 94 ARG A O 1
ATOM 747 N N . VAL A 1 95 ? -15.092 2.115 -1.899 1.00 94.88 95 VAL A N 1
ATOM 748 C CA . VAL A 1 95 ? -15.798 1.081 -2.687 1.00 94.88 95 VAL A CA 1
ATOM 749 C C . VAL A 1 95 ? -15.473 -0.321 -2.167 1.00 94.88 95 VAL A C 1
ATOM 751 O O . VAL A 1 95 ? -16.367 -1.159 -2.092 1.00 94.88 95 VAL A O 1
ATOM 754 N N . SER A 1 96 ? -14.235 -0.545 -1.724 1.00 94.31 96 SER A N 1
ATOM 755 C CA . SER A 1 96 ? -13.802 -1.786 -1.082 1.00 94.31 96 SER A CA 1
ATOM 756 C C . SER A 1 96 ? -14.281 -1.943 0.369 1.00 94.31 96 SER A C 1
ATOM 758 O O . SER A 1 96 ? -13.898 -2.906 1.019 1.00 94.31 96 SER A O 1
ATOM 760 N N . ASN A 1 97 ? -15.082 -1.009 0.901 1.00 94.69 97 ASN A N 1
ATOM 761 C CA . ASN A 1 97 ? -15.499 -0.959 2.308 1.00 94.69 97 ASN A CA 1
ATOM 762 C C . ASN A 1 97 ? -14.323 -0.964 3.314 1.00 94.69 97 ASN A C 1
ATOM 764 O O . ASN A 1 97 ? -14.431 -1.465 4.431 1.00 94.69 97 ASN A O 1
ATOM 768 N N . ILE A 1 98 ? -13.196 -0.375 2.913 1.00 95.94 98 ILE A N 1
ATOM 769 C CA . ILE A 1 98 ? -11.973 -0.241 3.702 1.00 95.94 98 ILE A CA 1
ATOM 770 C C . ILE A 1 98 ? -11.762 1.236 4.034 1.00 95.94 98 ILE A C 1
ATOM 772 O O . ILE A 1 98 ? -11.746 2.108 3.162 1.00 95.94 98 ILE A O 1
ATOM 776 N N . PHE A 1 99 ? -11.545 1.542 5.309 1.00 95.38 99 PHE A N 1
ATOM 777 C CA . PHE A 1 99 ? -11.183 2.887 5.732 1.00 95.38 99 PHE A CA 1
ATOM 778 C C . PHE A 1 99 ? -9.668 3.095 5.596 1.00 95.38 99 PHE A C 1
ATOM 780 O O . PHE A 1 99 ? -8.873 2.546 6.362 1.00 95.38 99 PHE A O 1
ATOM 787 N N . ALA A 1 100 ? -9.256 3.896 4.612 1.00 94.81 100 ALA A N 1
ATOM 788 C CA . ALA A 1 100 ? -7.849 4.230 4.409 1.00 94.81 100 ALA A CA 1
ATOM 789 C C . ALA A 1 100 ? -7.337 5.217 5.468 1.00 94.81 100 ALA A C 1
ATOM 791 O O . ALA A 1 100 ? -7.876 6.318 5.622 1.00 94.81 100 ALA A O 1
ATOM 792 N N . VAL A 1 101 ? -6.282 4.812 6.174 1.00 94.06 101 VAL A N 1
ATOM 793 C CA . VAL A 1 101 ? -5.641 5.546 7.262 1.00 94.06 101 VAL A CA 1
ATOM 794 C C . VAL A 1 101 ? -4.192 5.830 6.893 1.00 94.06 101 VAL A C 1
ATOM 796 O O . VAL A 1 101 ? -3.335 4.953 6.928 1.00 94.06 101 VAL A O 1
ATOM 799 N N . ASN A 1 102 ? -3.902 7.077 6.555 1.00 90.44 102 ASN A N 1
ATOM 800 C CA . ASN A 1 102 ? -2.553 7.510 6.217 1.00 90.44 102 ASN A CA 1
ATOM 801 C C . ASN A 1 102 ? -2.274 8.920 6.735 1.00 90.44 102 ASN A C 1
ATOM 803 O O . ASN A 1 102 ? -3.199 9.718 6.911 1.00 90.44 102 ASN A O 1
ATOM 807 N N . PRO A 1 103 ? -1.003 9.271 6.968 1.00 87.44 103 PRO A N 1
ATOM 808 C CA . PRO A 1 103 ? -0.646 10.651 7.238 1.00 87.44 103 PRO A CA 1
ATOM 809 C C . PRO A 1 103 ? -1.036 11.546 6.054 1.00 87.44 103 PRO A C 1
ATOM 811 O O . PRO A 1 103 ? -0.978 11.128 4.893 1.00 87.44 103 PRO A O 1
ATOM 814 N N . ILE A 1 104 ? -1.411 12.790 6.352 1.00 85.06 104 ILE A N 1
ATOM 815 C CA . ILE A 1 104 ? -1.652 13.802 5.320 1.00 85.06 104 ILE A CA 1
ATOM 816 C C . ILE A 1 104 ? -0.304 14.200 4.721 1.00 85.06 104 ILE A C 1
ATOM 818 O O . ILE A 1 104 ? 0.629 14.558 5.440 1.00 85.06 104 ILE A O 1
ATOM 822 N N . ASN A 1 105 ? -0.201 14.147 3.398 1.00 85.06 105 ASN A N 1
ATOM 823 C CA . ASN A 1 105 ? 0.994 14.530 2.672 1.00 85.06 105 ASN A CA 1
ATOM 824 C C . ASN A 1 105 ? 1.102 16.058 2.606 1.00 85.06 105 ASN A C 1
ATOM 826 O O . ASN A 1 105 ? 0.275 16.687 1.934 1.00 85.06 105 ASN A O 1
ATOM 830 N N . PRO A 1 106 ? 2.136 16.670 3.212 1.00 78.81 106 PRO A N 1
ATOM 831 C CA . PRO A 1 106 ? 2.289 18.125 3.216 1.00 78.81 106 PRO A CA 1
ATOM 832 C C . PRO A 1 106 ? 2.455 18.703 1.803 1.00 78.81 106 PRO A C 1
ATOM 834 O O . PRO A 1 106 ? 2.111 19.857 1.561 1.00 78.81 106 PRO A O 1
ATOM 837 N N . ARG A 1 107 ? 2.917 17.897 0.834 1.00 78.25 107 ARG A N 1
ATOM 838 C CA . ARG A 1 107 ? 3.080 18.319 -0.569 1.00 78.25 107 ARG A CA 1
ATOM 839 C C . ARG A 1 107 ? 1.755 18.588 -1.279 1.00 78.25 107 ARG A C 1
ATOM 841 O O . ARG A 1 107 ? 1.738 19.331 -2.253 1.00 78.25 107 ARG A O 1
ATOM 848 N N . ASN A 1 108 ? 0.655 18.012 -0.796 1.00 71.81 108 ASN A N 1
ATOM 849 C CA . ASN A 1 108 ? -0.666 18.197 -1.396 1.00 71.81 108 ASN A CA 1
ATOM 850 C C . ASN A 1 108 ? -1.380 19.466 -0.881 1.00 71.81 108 ASN A C 1
ATOM 852 O O . ASN A 1 108 ? -2.535 19.698 -1.241 1.00 71.81 108 ASN A O 1
ATOM 856 N N . GLY A 1 109 ? -0.690 20.289 -0.078 1.00 64.06 109 GLY A N 1
ATOM 857 C CA . GLY A 1 109 ? -1.194 21.531 0.507 1.00 64.06 109 GLY A CA 1
ATOM 858 C C . GLY A 1 109 ? -2.141 21.316 1.694 1.00 64.06 109 GLY A C 1
ATOM 859 O O . GLY A 1 109 ? -2.737 20.251 1.855 1.00 64.06 109 GLY A O 1
ATOM 860 N N . GLU A 1 110 ? -2.301 22.356 2.520 1.00 55.09 110 GLU A N 1
ATOM 861 C CA . GLU A 1 110 ? -3.148 22.334 3.728 1.00 55.09 110 GLU A CA 1
ATOM 862 C C . GLU A 1 110 ? -4.652 22.314 3.439 1.00 55.09 110 GLU A C 1
ATOM 864 O O . GLU A 1 110 ? -5.454 22.028 4.329 1.00 55.09 110 GLU A O 1
ATOM 869 N N . GLN A 1 111 ? -5.071 22.604 2.203 1.00 55.53 111 GLN A N 1
ATOM 870 C CA . GLN A 1 111 ? -6.487 22.540 1.871 1.00 55.53 111 GLN A CA 1
ATOM 871 C C . GLN A 1 111 ? -6.969 21.096 2.002 1.00 55.53 111 GLN A C 1
ATOM 873 O O . GLN A 1 111 ? -6.630 20.211 1.210 1.00 55.53 111 GLN A O 1
ATOM 878 N N . ILE A 1 112 ? -7.810 20.869 3.008 1.00 58.62 112 ILE A N 1
ATOM 879 C CA . ILE A 1 112 ? -8.512 19.613 3.221 1.00 58.62 112 ILE A CA 1
ATOM 880 C C . ILE A 1 112 ? -9.601 19.497 2.145 1.00 58.62 112 ILE A C 1
ATOM 882 O O . ILE A 1 112 ? -10.780 19.732 2.391 1.00 58.62 112 ILE A O 1
ATOM 886 N N . LYS A 1 113 ? -9.194 19.196 0.907 1.00 63.19 113 LYS A N 1
ATOM 887 C CA . LYS A 1 113 ? -10.071 19.230 -0.274 1.00 63.19 113 LYS A CA 1
ATOM 888 C C . LYS A 1 113 ? -11.116 18.104 -0.303 1.00 63.19 113 LYS A C 1
ATOM 890 O O . LYS A 1 113 ? -12.038 18.173 -1.103 1.00 63.1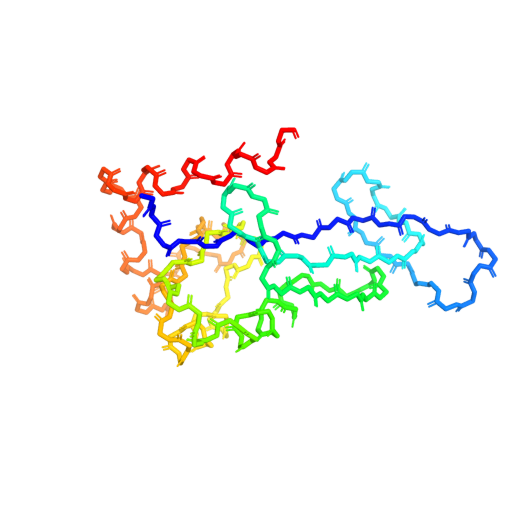9 113 LYS A O 1
ATOM 895 N N . GLY A 1 114 ? -11.005 17.091 0.564 1.00 73.88 114 GLY A N 1
ATOM 896 C CA . GLY A 1 114 ? -11.888 15.919 0.577 1.00 73.88 114 GLY A CA 1
ATOM 897 C C . GLY A 1 114 ? -12.496 15.624 1.948 1.00 73.88 114 GLY A C 1
ATOM 898 O O . GLY A 1 114 ? -11.841 15.774 2.982 1.00 73.88 114 GLY A O 1
ATOM 899 N N . THR A 1 115 ? -13.744 15.149 1.956 1.00 85.56 115 THR A N 1
ATOM 900 C CA . THR A 1 115 ? -14.462 14.713 3.169 1.00 85.56 115 THR A CA 1
ATOM 901 C C . THR A 1 115 ? -13.705 13.619 3.922 1.00 85.56 115 THR A C 1
ATOM 903 O O . THR A 1 115 ? -13.615 13.688 5.146 1.00 85.56 115 THR A O 1
ATOM 906 N N . HIS A 1 116 ? -13.075 12.676 3.206 1.00 90.38 116 HIS A N 1
ATOM 907 C CA . HIS A 1 116 ? -12.250 11.619 3.807 1.00 90.38 116 HIS A CA 1
ATOM 908 C C . HIS A 1 116 ? -11.081 12.188 4.613 1.00 90.38 116 HIS A C 1
ATOM 910 O O . HIS A 1 116 ? -10.921 11.841 5.778 1.00 90.38 116 HIS A O 1
ATOM 916 N N . ARG A 1 117 ? -10.315 13.133 4.045 1.00 88.38 117 ARG A N 1
ATOM 917 C CA . ARG A 1 117 ? -9.188 13.772 4.745 1.00 88.38 117 ARG A CA 1
ATOM 918 C C . ARG A 1 117 ? -9.619 14.506 6.020 1.00 88.38 117 ARG A C 1
ATOM 920 O O . ARG A 1 117 ? -8.883 14.461 6.998 1.00 88.38 117 ARG A O 1
ATOM 927 N N . ARG A 1 118 ? -10.798 15.148 6.030 1.00 88.25 118 ARG A N 1
ATOM 928 C CA . ARG A 1 118 ? -11.352 15.813 7.233 1.00 88.25 118 ARG A CA 1
ATOM 929 C C . ARG A 1 118 ? -11.653 14.804 8.335 1.00 88.25 118 ARG A C 1
ATOM 931 O O . ARG A 1 118 ? -11.301 15.017 9.489 1.00 88.25 118 ARG A O 1
ATOM 938 N N . VAL A 1 119 ? -12.301 13.696 7.984 1.00 91.25 119 VAL A N 1
ATOM 939 C CA . VAL A 1 119 ? -12.581 12.622 8.947 1.00 91.25 119 VAL A CA 1
ATOM 940 C C . VAL A 1 119 ? -11.269 12.027 9.452 1.00 91.25 119 VAL A C 1
ATOM 942 O O . VAL A 1 119 ? -11.081 11.886 10.659 1.00 91.25 119 VAL A O 1
ATOM 945 N N . LEU A 1 120 ? -10.332 11.760 8.543 1.00 91.25 120 LEU A N 1
ATOM 946 C CA . LEU A 1 120 ? -9.028 11.195 8.855 1.00 91.25 120 LEU A CA 1
ATOM 947 C C . LEU A 1 120 ? -8.225 12.082 9.815 1.00 91.25 120 LEU A C 1
ATOM 949 O O . LEU A 1 120 ? -7.692 11.558 10.789 1.0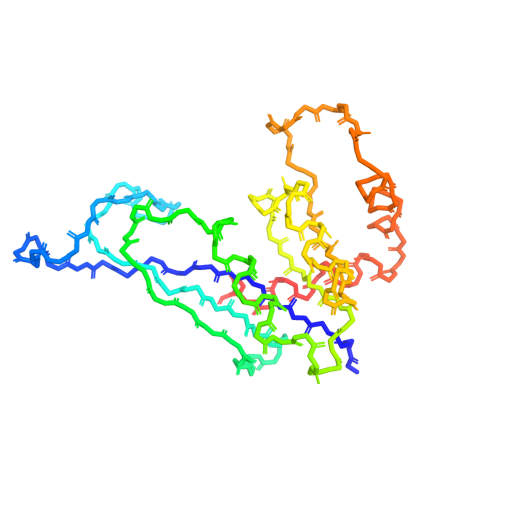0 91.25 120 LEU A O 1
ATOM 953 N N . SER A 1 121 ? -8.192 13.407 9.610 1.00 89.38 121 SER A N 1
ATOM 954 C CA . SER A 1 121 ? -7.450 14.334 10.481 1.00 89.38 121 SER A CA 1
ATOM 955 C C . SER A 1 121 ? -7.927 14.312 11.931 1.00 89.38 121 SER A C 1
ATOM 957 O O . SER A 1 121 ? -7.117 14.483 12.838 1.00 89.38 121 SER A O 1
ATOM 959 N N . HIS A 1 122 ? -9.220 14.073 12.166 1.00 91.19 122 HIS A N 1
ATOM 960 C CA . HIS A 1 122 ? -9.753 13.886 13.516 1.00 91.19 122 HIS A CA 1
ATOM 961 C C . HIS A 1 122 ? -9.536 12.454 14.017 1.00 91.19 122 HIS A C 1
ATOM 963 O O . HIS A 1 122 ? -9.129 12.254 15.161 1.00 91.19 122 HIS A O 1
ATOM 969 N N . PHE A 1 123 ? -9.750 11.454 13.158 1.00 92.56 123 PHE A N 1
ATOM 970 C CA . PHE A 1 123 ? -9.617 10.040 13.498 1.00 92.56 123 PHE A CA 1
ATOM 971 C C . PHE A 1 123 ? -8.214 9.690 14.007 1.00 92.56 123 PHE A C 1
ATOM 973 O O . PHE A 1 123 ? -8.089 9.060 15.058 1.00 92.56 123 PHE A O 1
ATOM 980 N N . ILE A 1 124 ? -7.156 10.150 13.333 1.00 91.12 124 ILE A N 1
ATOM 981 C CA . ILE A 1 124 ? -5.766 9.870 13.736 1.00 91.12 124 ILE A CA 1
ATOM 982 C C . ILE A 1 124 ? -5.386 10.486 15.091 1.00 91.12 124 ILE A C 1
ATOM 984 O O . ILE A 1 124 ? -4.388 10.082 15.680 1.00 91.12 124 ILE A O 1
ATOM 988 N N . GLN A 1 125 ? -6.164 11.447 15.608 1.00 91.44 125 GLN A N 1
ATOM 989 C CA . GLN A 1 125 ? -5.933 12.046 16.927 1.00 91.44 125 GLN A CA 1
ATOM 990 C C . GLN A 1 125 ? -6.547 11.232 18.072 1.00 91.44 125 GLN A C 1
ATOM 992 O O . GLN A 1 125 ? -6.124 11.381 19.225 1.00 91.44 125 GLN A O 1
ATOM 997 N N . THR A 1 126 ? -7.502 10.353 17.761 1.00 95.25 126 THR A N 1
ATOM 998 C CA . THR A 1 126 ? -8.128 9.447 18.731 1.00 95.25 126 THR A CA 1
ATOM 999 C C . THR A 1 126 ? -7.135 8.404 19.252 1.00 95.25 126 THR A C 1
ATOM 1001 O O . THR A 1 126 ? -6.122 8.113 18.613 1.00 95.25 126 THR A O 1
ATOM 1004 N N . LEU A 1 127 ? -7.433 7.799 20.408 1.00 95.25 127 LEU A N 1
ATOM 1005 C CA . LEU A 1 127 ? -6.611 6.720 20.967 1.00 95.25 127 LEU A CA 1
ATOM 1006 C C . LEU A 1 127 ? -6.490 5.538 19.992 1.00 95.25 127 LEU A C 1
ATOM 1008 O O . LEU A 1 127 ? -5.388 5.048 19.750 1.00 95.25 127 LEU A O 1
ATOM 1012 N N . PHE A 1 128 ? -7.613 5.128 19.398 1.00 93.44 128 PHE A N 1
ATOM 1013 C CA . PHE A 1 128 ? -7.656 4.019 18.449 1.00 93.44 128 PHE A CA 1
ATOM 1014 C C . PHE A 1 128 ? -6.896 4.337 17.156 1.00 93.44 128 PHE A C 1
ATOM 1016 O O . PHE A 1 128 ? -6.077 3.533 16.723 1.00 93.44 128 PHE A O 1
ATOM 1023 N N . GLY A 1 129 ? -7.086 5.529 16.580 1.00 93.00 129 GLY A N 1
ATOM 1024 C CA . GLY A 1 129 ? -6.345 5.956 15.390 1.00 93.00 129 GLY A CA 1
ATOM 1025 C C . GLY A 1 129 ? -4.833 5.995 15.624 1.00 93.00 129 GLY A C 1
ATOM 1026 O O . GLY A 1 129 ? -4.068 5.499 14.798 1.00 93.00 129 GLY A O 1
ATOM 1027 N N . LYS A 1 130 ? -4.389 6.490 16.788 1.00 92.12 130 LYS A N 1
ATOM 1028 C CA . LYS A 1 130 ? -2.973 6.452 17.190 1.00 92.12 130 LYS A CA 1
ATOM 1029 C C . LYS A 1 130 ? -2.450 5.026 17.328 1.00 92.12 130 LYS A C 1
ATOM 1031 O O . LYS A 1 130 ? -1.327 4.759 16.916 1.00 92.12 130 LYS A O 1
ATOM 1036 N N . GLN A 1 131 ? -3.234 4.117 17.908 1.00 92.00 131 GLN A N 1
ATOM 1037 C CA . GLN A 1 131 ? -2.852 2.711 18.033 1.00 92.00 131 GLN A CA 1
ATOM 1038 C C . GLN A 1 131 ? -2.740 2.034 16.665 1.00 92.00 131 GLN A C 1
ATOM 1040 O O . GLN A 1 131 ? -1.744 1.371 16.402 1.00 92.00 131 GLN A O 1
ATOM 1045 N N . LEU A 1 132 ? -3.704 2.265 15.776 1.00 91.81 132 LEU A N 1
ATOM 1046 C CA . LEU A 1 132 ? -3.694 1.734 14.418 1.00 91.81 132 LEU A CA 1
ATOM 1047 C C . LEU A 1 132 ? -2.472 2.222 13.623 1.00 91.81 132 LEU A C 1
ATOM 1049 O O . LEU A 1 132 ? -1.811 1.434 12.957 1.00 91.81 132 LEU A O 1
ATOM 1053 N N . MET A 1 133 ? -2.103 3.499 13.752 1.00 90.19 133 MET A N 1
ATOM 1054 C CA . MET A 1 133 ? -0.897 4.041 13.114 1.00 90.19 133 MET A CA 1
ATOM 1055 C C . MET A 1 133 ? 0.404 3.408 13.626 1.00 90.19 133 MET A C 1
ATOM 1057 O O . MET A 1 133 ? 1.382 3.361 12.882 1.00 90.19 133 MET A O 1
ATOM 1061 N N . LYS A 1 134 ? 0.438 2.896 14.865 1.00 90.50 134 LYS A N 1
ATOM 1062 C CA . LYS A 1 134 ? 1.611 2.177 15.392 1.00 90.50 134 LYS A CA 1
ATOM 1063 C C . LYS A 1 134 ? 1.816 0.819 14.725 1.00 90.50 134 LYS A C 1
ATOM 1065 O O . LYS A 1 134 ? 2.957 0.375 14.652 1.00 90.50 134 LYS A O 1
ATOM 1070 N N . GLU A 1 135 ? 0.759 0.185 14.211 1.00 89.25 135 GLU A N 1
ATOM 1071 C CA . GLU A 1 135 ? 0.864 -1.100 13.501 1.00 89.25 135 GLU A CA 1
ATOM 1072 C C . GLU A 1 135 ? 1.785 -0.992 12.279 1.00 89.25 135 GLU A C 1
ATOM 1074 O O . GLU A 1 135 ? 2.558 -1.907 12.012 1.00 89.25 135 GLU A O 1
ATOM 1079 N N . ARG A 1 136 ? 1.805 0.169 11.610 1.00 83.62 136 ARG A N 1
ATOM 1080 C CA . ARG A 1 136 ? 2.708 0.454 10.483 1.00 83.62 136 ARG A CA 1
ATOM 1081 C C . ARG A 1 136 ? 4.187 0.246 10.832 1.00 83.62 136 ARG A C 1
ATOM 1083 O O . ARG A 1 136 ? 4.933 -0.289 10.020 1.00 83.62 136 ARG A O 1
ATOM 1090 N N . GLY A 1 137 ? 4.602 0.610 12.047 1.00 77.62 137 GLY A N 1
ATOM 1091 C CA . GLY A 1 137 ? 5.991 0.471 12.498 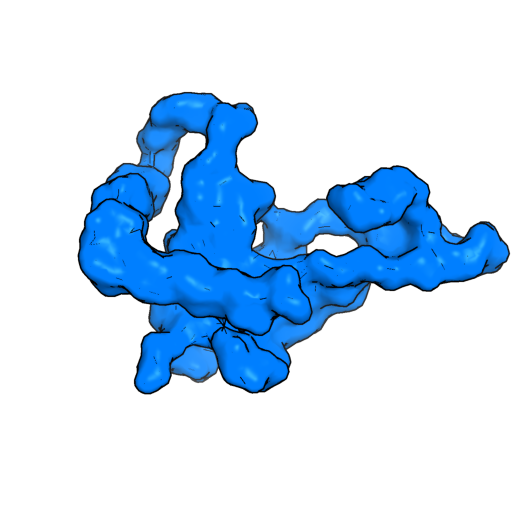1.00 77.62 137 GLY A CA 1
ATOM 1092 C C . GLY A 1 137 ? 6.467 -0.979 12.659 1.00 77.62 137 GLY A C 1
ATOM 1093 O O . GLY A 1 137 ? 7.643 -1.197 12.937 1.00 77.62 137 GLY A O 1
ATOM 1094 N N . LYS A 1 138 ? 5.583 -1.975 12.505 1.00 79.81 138 LYS A N 1
ATOM 1095 C CA . LYS A 1 138 ? 5.950 -3.399 12.547 1.00 79.81 138 LYS A CA 1
ATOM 1096 C C . LYS A 1 138 ? 6.573 -3.907 11.245 1.00 79.81 138 LYS A C 1
ATOM 1098 O O . LYS A 1 138 ? 7.262 -4.916 11.288 1.00 79.81 138 LYS A O 1
ATOM 1103 N N . ILE A 1 139 ? 6.350 -3.229 10.116 1.00 70.19 139 ILE A N 1
ATOM 1104 C CA . ILE A 1 139 ? 6.917 -3.621 8.808 1.00 70.19 139 ILE A CA 1
ATOM 1105 C C . ILE A 1 139 ? 8.189 -2.826 8.473 1.00 70.19 139 ILE A C 1
ATOM 1107 O O . ILE A 1 139 ? 8.982 -3.243 7.639 1.00 70.19 139 ILE A O 1
ATOM 1111 N N . GLU A 1 140 ? 8.423 -1.698 9.148 1.00 61.28 140 GLU A N 1
ATOM 1112 C CA . GLU A 1 140 ? 9.605 -0.849 8.931 1.00 61.28 140 GLU A CA 1
ATOM 1113 C C . GLU A 1 140 ? 10.851 -1.283 9.740 1.00 61.28 140 GLU A C 1
ATOM 1115 O O . GLU A 1 140 ? 11.861 -0.579 9.692 1.00 61.28 140 GLU A O 1
ATOM 1120 N N . GLN A 1 141 ? 10.786 -2.395 10.490 1.00 47.47 141 GLN A N 1
ATOM 1121 C CA . GLN A 1 141 ? 11.896 -2.930 11.303 1.00 47.47 141 GLN A CA 1
ATOM 1122 C C . GLN A 1 141 ? 12.832 -3.854 10.522 1.00 47.47 141 GLN A C 1
ATOM 1124 O O . GLN A 1 141 ? 12.336 -4.680 9.725 1.00 47.47 141 GLN A O 1
#

InterPro domains:
  IPR002559 Transposase IS4-like domain [PF01609] (3-141)

Radius of gyration: 15.53 Å; chains: 1; bounding box: 38×35×42 Å

Foldseek 3Di:
DQLEKEKDKDWDADDPPPPQWDWAADPVPGIGTFKMKIFIAFLVRHTQDIDIGHRNDDNLVCLLVSLVSCLPVPHAEYEYEQSNPDPVSCVSCVVSNHLYAYDHNCVVPPPPVDPSSVVNVVQCVDPVVVVVNVSNVSVVD

pLDDT: mean 90.32, std 9.3, range [47.47, 98.12]